Protein AF-A0A3G3GLR4-F1 (afdb_monomer_lite)

Structure (mmCIF, N/CA/C/O backbone):
data_AF-A0A3G3GLR4-F1
#
_entry.id   AF-A0A3G3GLR4-F1
#
loop_
_atom_site.group_PDB
_atom_site.id
_atom_site.type_symbol
_atom_site.label_atom_id
_atom_site.label_alt_id
_atom_site.label_comp_id
_atom_site.label_asym_id
_atom_site.label_entity_id
_atom_site.label_seq_id
_atom_site.pdbx_PDB_ins_code
_atom_site.Cartn_x
_atom_site.Cartn_y
_atom_site.Cartn_z
_atom_site.occupancy
_atom_site.B_iso_or_equiv
_atom_site.auth_seq_id
_atom_site.auth_comp_id
_atom_site.auth_asym_id
_atom_site.auth_atom_id
_atom_site.pdbx_PDB_model_num
ATOM 1 N N . MET A 1 1 ? -13.471 -1.130 11.229 1.00 94.00 1 MET A N 1
ATOM 2 C CA . MET A 1 1 ? -14.048 -0.243 12.268 1.00 94.00 1 MET A CA 1
ATOM 3 C C . MET A 1 1 ? -13.745 -0.811 13.643 1.00 94.00 1 MET A C 1
ATOM 5 O O . MET A 1 1 ? -13.587 -2.021 13.740 1.00 94.00 1 MET A O 1
ATOM 9 N N . LYS A 1 2 ? -13.726 0.013 14.698 1.00 93.69 2 LYS A N 1
ATOM 10 C CA . LYS A 1 2 ? -13.575 -0.453 16.097 1.00 93.69 2 LYS A CA 1
ATOM 11 C C . LYS A 1 2 ? -14.664 -1.434 16.541 1.00 93.69 2 LYS A C 1
ATOM 13 O O . LYS A 1 2 ? -14.453 -2.239 17.433 1.00 93.69 2 LYS A O 1
ATOM 18 N N . SER A 1 3 ? -15.817 -1.396 15.876 1.00 94.06 3 SER A N 1
ATOM 19 C CA . SER A 1 3 ? -16.916 -2.352 16.043 1.00 94.06 3 SER A CA 1
ATOM 20 C C . SER A 1 3 ? -16.672 -3.723 15.396 1.00 94.06 3 SER A C 1
ATOM 22 O O . SER A 1 3 ? -17.554 -4.570 15.435 1.00 94.06 3 SER A O 1
ATOM 24 N N . GLY A 1 4 ? -15.539 -3.932 14.719 1.00 93.06 4 GLY A N 1
ATOM 25 C CA . GLY A 1 4 ? -15.283 -5.120 13.897 1.00 93.06 4 GLY A CA 1
ATOM 26 C C . GLY A 1 4 ? -15.898 -5.064 12.493 1.00 93.06 4 GLY A C 1
ATOM 27 O O . GLY A 1 4 ? -15.549 -5.876 11.643 1.00 93.06 4 GLY A O 1
ATOM 28 N N . GLN A 1 5 ? -16.755 -4.079 12.195 1.00 95.31 5 GLN A N 1
ATOM 29 C CA . GLN A 1 5 ? -17.316 -3.905 10.853 1.00 95.31 5 GLN A CA 1
ATOM 30 C C . GLN A 1 5 ? -16.217 -3.599 9.824 1.00 95.31 5 GLN A C 1
ATOM 32 O O . GLN A 1 5 ? -15.363 -2.730 10.046 1.00 95.31 5 GLN A O 1
ATOM 37 N N . VAL A 1 6 ? -16.280 -4.271 8.674 1.00 94.88 6 VAL A N 1
ATOM 38 C CA . VAL A 1 6 ? -15.463 -3.975 7.492 1.00 94.88 6 VAL A CA 1
ATOM 39 C C . VAL A 1 6 ? -16.280 -3.117 6.536 1.00 94.88 6 VAL A C 1
ATOM 41 O O . VAL A 1 6 ? -17.433 -3.424 6.245 1.00 94.88 6 VAL A O 1
ATOM 44 N N . ILE A 1 7 ? -15.673 -2.036 6.059 1.00 94.81 7 ILE A N 1
ATOM 45 C CA . ILE A 1 7 ? -16.256 -1.148 5.056 1.00 94.81 7 ILE A CA 1
ATOM 46 C C . ILE A 1 7 ? -15.272 -1.115 3.903 1.00 94.81 7 ILE A C 1
ATOM 48 O O . ILE A 1 7 ? -14.091 -0.832 4.106 1.00 94.81 7 ILE A O 1
ATOM 52 N N . GLN A 1 8 ? -15.752 -1.450 2.713 1.00 93.62 8 GLN A N 1
ATOM 53 C CA . GLN A 1 8 ? -14.907 -1.682 1.554 1.00 93.62 8 GLN A CA 1
ATOM 54 C C . GLN A 1 8 ? -15.186 -0.639 0.473 1.00 93.62 8 GLN A C 1
ATOM 56 O O . GLN A 1 8 ? -16.337 -0.398 0.113 1.00 93.62 8 GLN A O 1
ATOM 61 N N . GLY A 1 9 ? -14.118 -0.015 -0.023 1.00 88.75 9 GLY A N 1
ATOM 62 C CA . GLY A 1 9 ? -14.156 0.826 -1.217 1.00 88.75 9 GLY A CA 1
ATOM 63 C C . GLY A 1 9 ? -14.071 -0.004 -2.499 1.00 88.75 9 GLY A C 1
ATOM 64 O O . GLY A 1 9 ? -13.783 -1.201 -2.470 1.00 88.75 9 GLY A O 1
ATOM 65 N N . GLY A 1 10 ? -14.307 0.645 -3.636 1.00 87.69 10 GLY A N 1
ATOM 66 C CA . GLY A 1 10 ? -14.112 0.026 -4.945 1.00 87.69 10 GLY A CA 1
ATOM 67 C C . GLY A 1 10 ? -12.634 -0.083 -5.325 1.00 87.69 10 GLY A C 1
ATOM 68 O O . GLY A 1 10 ? -11.788 0.663 -4.832 1.00 87.69 10 GLY A O 1
ATOM 69 N N . THR A 1 11 ? -12.327 -0.997 -6.245 1.00 86.81 11 THR A N 1
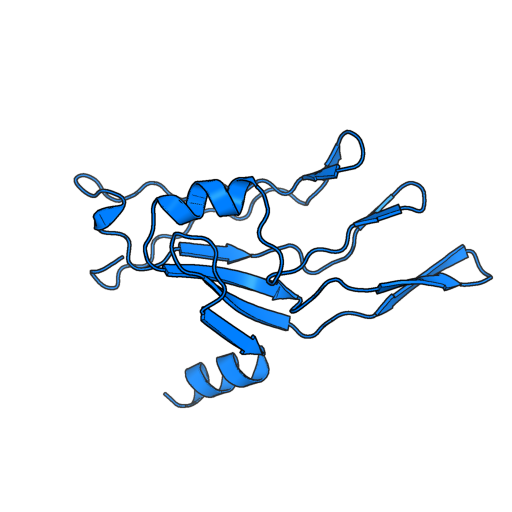ATOM 70 C CA . THR A 1 11 ? -11.038 -0.995 -6.943 1.00 86.81 11 THR A CA 1
ATOM 71 C C . THR A 1 11 ? -10.976 0.220 -7.866 1.00 86.81 11 THR A C 1
ATOM 73 O O . THR A 1 11 ? -11.913 0.477 -8.621 1.00 86.81 11 THR A O 1
ATOM 76 N N . GLY A 1 12 ? -9.879 0.972 -7.784 1.00 86.31 12 GLY A N 1
ATOM 77 C CA . GLY A 1 12 ? -9.607 2.080 -8.694 1.00 86.31 12 GLY A CA 1
ATOM 78 C C . GLY A 1 12 ? -9.349 1.626 -10.136 1.00 86.31 12 GLY A C 1
ATOM 79 O O . GLY A 1 12 ? -9.263 0.425 -10.406 1.00 86.31 12 GLY A O 1
ATOM 80 N N . PRO A 1 13 ? -9.207 2.568 -11.082 1.00 89.44 13 PRO A N 1
ATOM 81 C CA . PRO A 1 13 ? -8.815 2.237 -12.447 1.00 89.44 13 PRO A CA 1
ATOM 82 C C . PRO A 1 13 ? -7.416 1.603 -12.490 1.00 89.44 13 PRO A C 1
ATOM 84 O O . PRO A 1 13 ? -6.626 1.706 -11.548 1.00 89.44 13 PRO A O 1
ATOM 87 N N . MET A 1 14 ? -7.092 0.970 -13.621 1.00 88.31 14 MET A N 1
ATOM 88 C CA . MET A 1 14 ? -5.721 0.532 -13.884 1.00 88.31 14 MET A CA 1
ATOM 89 C C . MET A 1 14 ? -4.757 1.726 -13.791 1.00 88.31 14 MET A C 1
ATOM 91 O O . MET A 1 14 ? -5.112 2.807 -14.267 1.00 88.31 14 MET A O 1
ATOM 95 N N . PRO A 1 15 ? -3.553 1.553 -13.211 1.00 92.00 15 PRO A N 1
ATOM 96 C CA . PRO A 1 15 ? -2.597 2.647 -13.109 1.00 92.00 15 PRO A CA 1
ATOM 97 C C . PRO A 1 15 ? -2.227 3.209 -14.486 1.00 92.00 15 PRO A C 1
ATOM 99 O O . PRO A 1 15 ? -2.134 2.461 -15.461 1.00 92.00 15 PRO A O 1
ATOM 102 N N . THR A 1 16 ? -1.973 4.509 -14.554 1.00 93.12 16 THR A N 1
ATOM 103 C CA . THR A 1 16 ? -1.547 5.218 -15.772 1.00 93.12 16 THR A CA 1
ATOM 104 C C . THR A 1 16 ? -0.302 6.043 -15.487 1.00 93.12 16 THR A C 1
ATOM 106 O O . THR A 1 16 ? -0.134 6.492 -14.354 1.00 93.12 16 THR A O 1
ATOM 109 N N . ILE A 1 17 ? 0.536 6.311 -16.489 1.00 93.19 17 ILE A N 1
ATOM 110 C CA . ILE A 1 17 ? 1.642 7.261 -16.339 1.00 93.19 17 ILE A CA 1
ATOM 111 C C . ILE A 1 17 ? 1.180 8.645 -16.798 1.00 93.19 17 ILE A C 1
ATOM 113 O O . ILE A 1 17 ? 0.709 8.818 -17.919 1.00 93.19 17 ILE A O 1
ATOM 117 N N . ILE A 1 18 ? 1.294 9.641 -15.922 1.00 90.00 18 ILE A N 1
ATOM 118 C CA . ILE A 1 18 ? 0.950 11.037 -16.206 1.00 90.00 18 ILE A CA 1
ATOM 119 C C . ILE A 1 18 ? 2.160 11.882 -15.820 1.00 90.00 18 ILE A C 1
ATOM 121 O O . ILE A 1 18 ? 2.624 11.813 -14.687 1.00 90.00 18 ILE A O 1
ATOM 125 N N . ASN A 1 19 ? 2.693 12.664 -16.763 1.00 89.06 19 ASN A N 1
ATOM 126 C CA . ASN A 1 19 ? 3.869 13.523 -16.549 1.00 89.06 19 ASN A CA 1
ATOM 127 C C . ASN A 1 19 ? 5.091 12.782 -15.968 1.00 89.06 19 ASN A C 1
ATOM 129 O O . ASN A 1 19 ? 5.843 13.339 -15.173 1.00 89.06 19 ASN A O 1
ATOM 133 N N . GLY A 1 20 ? 5.290 11.521 -16.363 1.00 86.44 20 GLY A N 1
ATOM 134 C CA . GLY A 1 20 ? 6.407 10.706 -15.888 1.00 86.44 20 GLY A CA 1
ATOM 135 C C . GLY A 1 20 ? 6.224 10.126 -14.484 1.00 86.44 20 GLY A C 1
ATOM 136 O O . GLY A 1 20 ? 7.183 9.580 -13.951 1.00 86.44 20 GLY A O 1
ATOM 137 N N . GLU A 1 21 ? 5.024 10.191 -13.904 1.00 87.44 21 GLU A N 1
ATOM 138 C CA . GLU A 1 21 ? 4.676 9.549 -12.635 1.00 87.44 21 GLU A CA 1
ATOM 139 C C . GLU A 1 21 ? 3.580 8.503 -12.835 1.00 87.44 21 GLU A C 1
ATOM 141 O O . GLU A 1 21 ? 2.604 8.736 -13.547 1.00 87.44 21 GLU A O 1
ATOM 146 N N . GLN A 1 22 ? 3.708 7.352 -12.172 1.00 90.56 22 GLN A N 1
ATOM 147 C CA . GLN A 1 22 ? 2.622 6.378 -12.137 1.00 90.56 22 GLN A CA 1
ATOM 148 C C . GLN A 1 22 ? 1.544 6.824 -11.149 1.00 90.56 22 GLN A C 1
ATOM 150 O O . GLN A 1 22 ? 1.795 6.958 -9.952 1.00 90.56 22 GLN A O 1
ATOM 155 N N . VAL A 1 23 ? 0.324 6.970 -11.650 1.00 90.50 23 VAL A N 1
ATOM 156 C CA . VAL A 1 23 ? -0.861 7.354 -10.891 1.00 90.50 23 VAL A CA 1
ATOM 157 C C . VAL A 1 23 ? -1.801 6.157 -10.791 1.00 90.50 23 VAL A C 1
ATOM 159 O O . VAL A 1 23 ? -2.238 5.608 -11.800 1.00 90.50 23 VAL A O 1
ATOM 162 N N . ALA A 1 24 ? -2.130 5.766 -9.562 1.00 90.25 24 ALA A N 1
ATOM 163 C CA . ALA A 1 24 ? -3.118 4.738 -9.249 1.00 90.25 24 ALA A CA 1
ATOM 164 C C . ALA A 1 24 ? -4.088 5.303 -8.205 1.00 90.25 24 ALA A C 1
ATOM 166 O O . ALA A 1 24 ? -3.792 5.314 -7.011 1.00 90.25 24 ALA A O 1
ATOM 167 N N . THR A 1 25 ? -5.218 5.850 -8.652 1.00 86.50 25 THR A N 1
ATOM 168 C CA . THR A 1 25 ? -6.185 6.481 -7.749 1.00 86.50 25 THR A CA 1
ATOM 169 C C . THR A 1 25 ? -7.069 5.440 -7.075 1.00 86.50 25 THR A C 1
ATOM 171 O O . THR A 1 25 ? -7.521 4.483 -7.695 1.00 86.50 25 THR A O 1
ATOM 174 N N . ALA A 1 26 ? -7.353 5.648 -5.793 1.00 83.25 26 ALA A N 1
ATOM 175 C CA . ALA A 1 26 ? -8.362 4.911 -5.048 1.00 83.25 26 ALA A CA 1
ATOM 176 C C . ALA A 1 26 ? -9.053 5.871 -4.078 1.00 83.25 26 ALA A C 1
ATOM 178 O O . ALA A 1 26 ? -8.448 6.839 -3.613 1.00 83.25 26 ALA A O 1
ATOM 179 N N . THR A 1 27 ? -10.321 5.612 -3.775 1.00 84.38 27 THR A N 1
ATOM 180 C CA . THR A 1 27 ? -11.091 6.391 -2.805 1.00 84.38 27 THR A CA 1
ATOM 181 C C . THR A 1 27 ? -11.398 5.537 -1.587 1.00 84.38 27 THR A C 1
ATOM 183 O O . THR A 1 27 ? -11.752 4.361 -1.695 1.00 84.38 27 THR A O 1
ATOM 186 N N . LEU A 1 28 ? -11.261 6.133 -0.402 1.00 87.19 28 LEU A N 1
ATOM 187 C CA . LEU A 1 28 ? -11.760 5.504 0.813 1.00 87.19 28 LEU A CA 1
ATOM 188 C C . LEU A 1 28 ? -13.295 5.457 0.760 1.00 87.19 28 LEU A C 1
ATOM 190 O O . LEU A 1 28 ? -13.915 6.412 0.283 1.00 87.19 28 LEU A O 1
ATOM 194 N N . PRO A 1 29 ? -13.921 4.368 1.236 1.00 91.88 29 PRO A N 1
ATOM 195 C CA . PRO A 1 29 ? -15.370 4.304 1.318 1.00 91.88 29 PRO A CA 1
ATOM 196 C C . PRO A 1 29 ? -15.902 5.315 2.338 1.00 91.88 29 PRO A C 1
ATOM 198 O O . PRO A 1 29 ? -15.236 5.638 3.324 1.00 91.88 29 PRO A O 1
ATOM 201 N N . ASN A 1 30 ? -17.139 5.764 2.129 1.00 93.12 30 ASN A N 1
ATOM 202 C CA . ASN A 1 30 ? -17.833 6.591 3.110 1.00 93.12 30 ASN A CA 1
ATOM 203 C C . ASN A 1 30 ? -18.014 5.820 4.421 1.00 93.12 30 ASN A C 1
ATOM 205 O O . ASN A 1 30 ? -18.384 4.643 4.421 1.00 93.12 30 ASN A O 1
ATOM 209 N N . LEU A 1 31 ? -17.786 6.504 5.541 1.00 93.94 31 LEU A N 1
ATOM 210 C CA . LEU A 1 31 ? -18.059 5.938 6.854 1.00 93.94 31 LEU A CA 1
ATOM 211 C C . LEU A 1 31 ? -19.576 5.918 7.130 1.00 93.94 31 LEU A C 1
ATOM 213 O O . LEU A 1 31 ? -20.315 6.720 6.552 1.00 93.94 31 LEU A O 1
ATOM 217 N N . PRO A 1 32 ? -20.072 5.031 8.014 1.00 94.25 32 PRO A N 1
ATOM 218 C CA . PRO A 1 32 ? -21.486 4.965 8.347 1.00 94.25 32 PRO A CA 1
ATOM 219 C C . PRO A 1 32 ? -21.952 6.278 8.982 1.00 94.25 32 PRO A C 1
ATOM 221 O O . PRO A 1 32 ? -21.170 6.977 9.636 1.00 94.25 32 PRO A O 1
ATOM 224 N N . ALA A 1 33 ? -23.232 6.607 8.818 1.00 95.12 33 ALA A N 1
ATOM 225 C CA . ALA A 1 33 ? -23.799 7.831 9.372 1.00 95.12 33 ALA A CA 1
ATOM 226 C C . ALA A 1 33 ? -23.517 7.952 10.883 1.00 95.12 33 ALA A C 1
ATOM 228 O O . ALA A 1 33 ? -23.648 6.984 11.631 1.00 95.12 33 ALA A O 1
ATOM 229 N N . GLY A 1 34 ? -23.105 9.145 11.319 1.00 94.19 34 GLY A N 1
ATOM 230 C CA . GLY A 1 34 ? -22.771 9.427 12.720 1.00 94.19 34 GLY A CA 1
ATOM 231 C C . GLY A 1 34 ? -21.390 8.944 13.177 1.00 94.19 34 GLY A C 1
ATOM 232 O O . GLY A 1 34 ? -21.041 9.143 14.337 1.00 94.19 34 GLY A O 1
ATOM 233 N N . SER A 1 35 ? -20.590 8.337 12.297 1.00 95.62 35 SER A N 1
ATOM 234 C CA . SER A 1 35 ? -19.213 7.950 12.612 1.00 95.62 35 SER A CA 1
ATOM 235 C C . SER A 1 35 ? -18.180 8.945 12.076 1.00 95.62 35 SER A C 1
ATOM 237 O O . SER A 1 35 ? -18.448 9.759 11.194 1.00 95.62 35 SER A O 1
ATOM 239 N N . THR A 1 36 ? -16.978 8.873 12.638 1.00 95.31 36 THR A N 1
ATOM 240 C CA . THR A 1 36 ? -15.827 9.721 12.317 1.00 95.31 36 THR A CA 1
ATOM 241 C C . THR A 1 36 ? -14.578 8.860 12.122 1.00 95.31 36 THR A C 1
ATOM 243 O O . THR A 1 36 ? -14.571 7.672 12.458 1.00 95.31 36 THR A O 1
ATOM 246 N N . ASN A 1 37 ? -13.477 9.463 11.663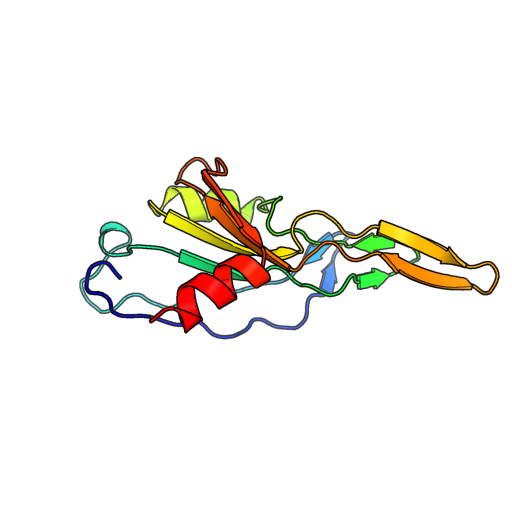 1.00 94.25 37 ASN A N 1
ATOM 247 C CA . ASN A 1 37 ? -12.187 8.772 11.542 1.00 94.25 37 ASN A CA 1
ATOM 248 C C . ASN A 1 37 ? -11.723 8.139 12.868 1.00 94.25 37 ASN A C 1
ATOM 250 O O . ASN A 1 37 ? -11.082 7.094 12.853 1.00 94.25 37 ASN A O 1
ATOM 254 N N . ALA A 1 38 ? -12.117 8.691 14.023 1.00 94.06 38 ALA A N 1
ATOM 255 C CA . ALA A 1 38 ? -11.794 8.120 15.333 1.00 94.06 38 ALA A CA 1
ATOM 256 C C . ALA A 1 38 ? -12.453 6.749 15.594 1.00 94.06 38 ALA A C 1
ATOM 258 O O . ALA A 1 38 ? -12.012 6.006 16.479 1.00 94.06 38 ALA A O 1
ATOM 259 N N . ASN A 1 39 ? -13.502 6.400 14.841 1.00 96.19 39 ASN A N 1
ATOM 260 C CA . ASN A 1 39 ? -14.170 5.098 14.895 1.00 96.19 39 ASN A CA 1
ATOM 261 C C . ASN A 1 39 ? -13.510 4.049 13.980 1.00 96.19 39 ASN A C 1
ATOM 263 O O . ASN A 1 39 ? -13.830 2.857 14.074 1.00 96.19 39 ASN A O 1
ATOM 267 N N . VAL A 1 40 ? -12.604 4.468 13.094 1.00 96.12 40 VAL A N 1
ATOM 268 C CA . VAL A 1 40 ? -11.839 3.570 12.227 1.00 96.12 40 VAL A CA 1
ATOM 269 C C . VAL A 1 40 ? -10.741 2.905 13.056 1.00 96.12 40 VAL A C 1
ATOM 271 O O . VAL A 1 40 ? -10.025 3.561 13.806 1.00 96.12 40 VAL A O 1
ATOM 274 N N . GLU A 1 41 ? -10.641 1.582 12.934 1.00 96.19 41 GLU A N 1
ATOM 275 C CA . GLU A 1 41 ? -9.617 0.788 13.629 1.00 96.19 41 GLU A CA 1
ATOM 276 C C . GLU A 1 41 ? -8.337 0.706 12.798 1.00 96.19 41 GLU A C 1
ATOM 278 O O . GLU A 1 41 ? -7.247 1.017 13.267 1.00 96.19 41 GLU A O 1
ATOM 283 N N . ALA A 1 42 ? -8.493 0.333 11.529 1.00 95.75 42 ALA A N 1
ATOM 284 C CA . ALA A 1 42 ? -7.411 0.258 10.572 1.00 95.75 42 ALA A CA 1
ATOM 285 C C . ALA A 1 42 ? -7.902 0.666 9.184 1.00 95.75 42 ALA A C 1
ATOM 287 O O . ALA A 1 42 ? -9.061 0.419 8.831 1.00 95.75 42 ALA A O 1
ATOM 288 N N . THR A 1 43 ? -7.001 1.246 8.397 1.00 96.25 43 THR A N 1
ATOM 289 C CA . THR A 1 43 ? -7.148 1.370 6.945 1.00 96.25 43 THR A CA 1
ATOM 290 C C . THR A 1 43 ? -6.283 0.323 6.261 1.00 96.25 43 THR A C 1
ATOM 292 O O . THR A 1 43 ? -5.215 -0.040 6.756 1.00 96.25 43 THR A O 1
ATOM 295 N N . ILE A 1 44 ? -6.764 -0.202 5.138 1.00 96.00 44 ILE A N 1
ATOM 296 C CA . ILE A 1 44 ? -6.048 -1.204 4.352 1.00 96.00 44 ILE A CA 1
ATOM 297 C C . ILE A 1 44 ? -6.211 -0.837 2.884 1.00 96.00 44 ILE A C 1
ATOM 299 O O . ILE A 1 44 ? -7.340 -0.717 2.408 1.00 96.00 44 ILE A O 1
ATOM 303 N N . HIS A 1 45 ? -5.104 -0.690 2.162 1.00 95.62 45 HIS A N 1
ATOM 304 C CA . HIS A 1 45 ? -5.120 -0.516 0.711 1.00 95.62 45 HIS A CA 1
ATOM 305 C C . HIS A 1 45 ? -3.980 -1.280 0.044 1.00 95.62 45 HIS A C 1
ATOM 307 O O . HIS A 1 45 ? -3.024 -1.707 0.691 1.00 95.62 45 HIS A O 1
ATOM 313 N N . SER A 1 46 ? -4.096 -1.482 -1.266 1.00 95.25 46 SER A N 1
ATOM 314 C CA . SER A 1 46 ? -3.095 -2.188 -2.064 1.00 95.25 46 SER A CA 1
ATOM 315 C C . SER A 1 46 ? -2.273 -1.241 -2.925 1.00 95.25 46 SER A C 1
ATOM 317 O O . SER A 1 46 ? -2.838 -0.374 -3.588 1.00 95.25 46 SER A O 1
ATOM 319 N N . HIS A 1 47 ? -0.966 -1.479 -3.011 1.00 95.19 47 HIS A N 1
ATOM 320 C CA . HIS A 1 47 ? -0.131 -0.936 -4.083 1.00 95.19 47 HIS A CA 1
ATOM 321 C C . HIS A 1 47 ? -0.112 -1.892 -5.289 1.00 95.19 47 HIS A C 1
ATOM 323 O O . HIS A 1 47 ? -0.164 -3.114 -5.094 1.00 95.19 47 HIS A O 1
ATOM 329 N N . PRO A 1 4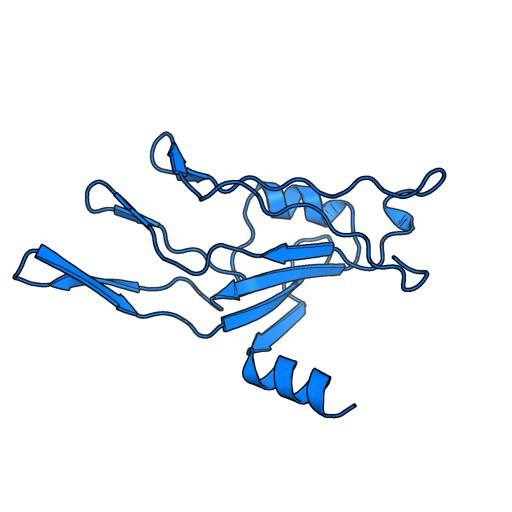8 ? -0.008 -1.376 -6.532 1.00 93.94 48 PRO A N 1
ATOM 330 C CA . PRO A 1 48 ? 0.130 -2.204 -7.727 1.00 93.94 48 PRO A CA 1
ATOM 331 C C . PRO A 1 48 ? 1.271 -3.222 -7.605 1.00 93.94 48 PRO A C 1
ATOM 333 O O . PRO A 1 48 ? 2.349 -2.924 -7.095 1.00 93.94 48 PRO A O 1
ATOM 336 N N . THR A 1 49 ? 1.043 -4.447 -8.076 1.00 93.75 49 THR A N 1
ATOM 337 C CA . THR A 1 49 ? 2.024 -5.544 -7.966 1.00 93.75 49 THR A CA 1
ATOM 338 C C . THR A 1 49 ? 2.785 -5.812 -9.261 1.00 93.75 49 THR A C 1
ATOM 340 O O . THR A 1 49 ? 3.816 -6.494 -9.225 1.00 93.75 49 THR A O 1
ATOM 343 N N . GLN A 1 50 ? 2.280 -5.284 -10.378 1.00 92.56 50 GLN A N 1
ATOM 344 C CA . GLN A 1 50 ? 2.895 -5.331 -11.696 1.00 92.56 50 GLN A CA 1
ATOM 345 C C . GLN A 1 50 ? 3.705 -4.056 -11.934 1.00 92.56 50 GLN A C 1
ATOM 347 O O . GLN A 1 50 ? 3.248 -2.955 -11.631 1.00 92.56 50 GLN A O 1
ATOM 352 N N . VAL A 1 51 ? 4.906 -4.213 -12.489 1.00 94.06 51 VAL A N 1
ATOM 353 C CA . VAL A 1 51 ? 5.729 -3.077 -12.911 1.00 94.06 51 VAL A CA 1
ATOM 354 C C . VAL A 1 51 ? 5.215 -2.590 -14.260 1.00 94.06 51 VAL A C 1
ATOM 356 O O . VAL A 1 51 ? 5.117 -3.383 -15.196 1.00 94.06 51 VAL A O 1
ATOM 359 N N . GLN A 1 52 ? 4.889 -1.302 -14.358 1.00 93.69 52 GLN A N 1
ATOM 360 C CA . GLN A 1 52 ? 4.635 -0.666 -15.649 1.00 93.69 52 GLN A CA 1
ATOM 361 C C . GLN A 1 52 ? 5.950 -0.189 -16.248 1.00 93.69 52 GLN A C 1
ATOM 363 O O . GLN A 1 52 ? 6.837 0.262 -15.522 1.00 93.69 52 GLN A O 1
ATOM 368 N N . ILE A 1 53 ? 6.074 -0.322 -17.564 1.00 92.50 53 ILE A N 1
ATOM 369 C CA . ILE A 1 53 ? 7.238 0.131 -18.315 1.00 92.50 53 ILE A CA 1
ATOM 370 C C . ILE A 1 53 ? 6.718 0.966 -19.477 1.00 92.50 53 ILE A C 1
ATOM 372 O O . ILE A 1 53 ? 5.960 0.461 -20.302 1.00 92.50 53 ILE A O 1
ATOM 376 N N . GLU A 1 54 ? 7.114 2.232 -19.525 1.00 92.38 54 GLU A N 1
ATOM 377 C CA . GLU A 1 54 ? 6.719 3.174 -20.570 1.00 92.38 54 GLU A CA 1
ATOM 378 C C . GLU A 1 54 ? 7.925 4.029 -20.951 1.00 92.38 54 GLU A C 1
ATOM 380 O O . GLU A 1 54 ? 8.658 4.492 -20.080 1.00 92.38 54 GLU A O 1
ATOM 385 N N . ASN A 1 55 ? 8.170 4.201 -22.254 1.00 89.81 55 ASN A N 1
ATOM 386 C CA . ASN A 1 55 ? 9.316 4.958 -22.775 1.00 89.81 55 ASN A CA 1
ATOM 387 C C . ASN A 1 55 ? 10.663 4.534 -22.151 1.00 89.81 55 ASN A C 1
ATOM 389 O O . ASN A 1 55 ? 11.501 5.367 -21.817 1.00 89.81 55 ASN A O 1
ATOM 393 N N . ASN A 1 56 ? 10.860 3.222 -21.983 1.00 89.12 56 ASN A N 1
ATOM 394 C CA . ASN A 1 56 ? 12.023 2.594 -21.347 1.00 89.12 56 ASN A CA 1
ATOM 395 C C . ASN A 1 56 ? 12.247 2.947 -19.863 1.00 89.12 56 ASN A C 1
ATOM 397 O O . ASN A 1 56 ? 13.307 2.643 -19.316 1.00 89.12 56 ASN A O 1
ATOM 401 N N . ILE A 1 57 ? 11.252 3.531 -19.193 1.00 92.44 57 ILE A N 1
ATOM 402 C CA . ILE A 1 57 ? 11.277 3.835 -17.762 1.00 92.44 57 ILE A CA 1
ATOM 403 C C . ILE A 1 57 ? 10.393 2.826 -17.033 1.00 92.44 57 ILE A C 1
ATOM 405 O O . ILE A 1 57 ? 9.243 2.601 -17.408 1.00 92.44 57 ILE A O 1
ATOM 409 N N . ALA A 1 58 ? 10.937 2.203 -15.988 1.00 93.69 58 ALA A N 1
ATOM 410 C CA . ALA A 1 58 ? 10.203 1.282 -15.132 1.00 93.69 58 ALA A CA 1
ATOM 411 C C . ALA A 1 58 ? 9.600 2.008 -13.923 1.00 93.69 58 ALA A C 1
ATOM 413 O O . ALA A 1 58 ? 10.276 2.789 -13.256 1.00 93.69 58 ALA A O 1
ATOM 414 N N . TYR A 1 59 ? 8.361 1.654 -13.584 1.00 94.94 59 TYR A N 1
ATOM 415 C CA . TYR A 1 59 ? 7.603 2.206 -12.462 1.00 94.94 59 TYR A CA 1
ATOM 416 C C . TYR A 1 59 ? 7.288 1.117 -11.425 1.00 94.94 59 TYR A C 1
ATOM 418 O O . TYR A 1 59 ? 6.166 0.599 -11.379 1.00 94.94 59 TYR A O 1
ATOM 426 N N . PRO A 1 60 ? 8.278 0.683 -10.618 1.00 94.62 60 PRO A N 1
ATOM 427 C CA . PRO A 1 60 ? 8.061 -0.324 -9.593 1.00 94.62 60 PRO A CA 1
ATOM 428 C C . PRO A 1 60 ? 7.442 0.283 -8.330 1.00 94.62 60 PRO A C 1
ATOM 430 O O . PRO A 1 60 ? 7.973 1.225 -7.737 1.00 94.62 60 PRO A O 1
ATOM 433 N N . GLN A 1 61 ? 6.360 -0.335 -7.864 1.00 95.00 61 GLN A N 1
ATOM 434 C CA . GLN A 1 61 ? 5.692 0.021 -6.615 1.00 95.00 61 GLN A CA 1
ATOM 435 C C . GLN A 1 61 ? 6.122 -0.895 -5.470 1.00 95.00 61 GLN A C 1
ATOM 437 O O . GLN A 1 61 ? 6.574 -2.024 -5.681 1.00 95.00 61 GLN A O 1
ATOM 442 N N . SER A 1 62 ? 5.976 -0.396 -4.245 1.00 96.88 62 SER A N 1
ATOM 443 C CA . SER A 1 62 ? 6.318 -1.128 -3.028 1.00 96.88 62 SER A CA 1
ATOM 444 C C . SER A 1 62 ? 5.368 -0.780 -1.893 1.00 96.88 62 SER A C 1
ATOM 446 O O . SER A 1 62 ? 5.078 0.390 -1.672 1.00 96.88 62 SER A O 1
ATOM 448 N N . ALA A 1 63 ? 4.956 -1.782 -1.120 1.00 98.06 63 ALA A N 1
ATOM 449 C CA . ALA A 1 63 ? 4.249 -1.592 0.140 1.00 98.06 63 ALA A CA 1
ATOM 450 C C . ALA A 1 63 ? 5.148 -1.014 1.244 1.00 98.06 63 ALA A C 1
ATOM 452 O O . ALA A 1 63 ? 4.628 -0.494 2.221 1.00 98.06 63 ALA A O 1
ATOM 453 N N . THR A 1 64 ? 6.479 -1.089 1.094 1.00 98.19 64 THR A N 1
ATOM 454 C CA . THR A 1 64 ? 7.443 -0.494 2.039 1.00 98.19 64 THR A CA 1
ATOM 455 C C . THR A 1 64 ? 7.655 1.006 1.821 1.00 98.19 64 THR A C 1
ATOM 457 O O . THR A 1 64 ? 8.318 1.647 2.637 1.00 98.19 64 THR A O 1
ATOM 460 N N . LEU A 1 65 ? 7.109 1.567 0.734 1.00 96.88 65 LEU A N 1
ATOM 461 C CA . LEU A 1 65 ? 7.287 2.961 0.330 1.00 96.88 65 LEU A CA 1
ATOM 462 C C . LEU A 1 65 ? 5.921 3.648 0.160 1.00 96.88 65 LEU A C 1
ATOM 464 O O . LEU A 1 65 ? 5.381 3.672 -0.945 1.00 96.88 65 LEU A O 1
ATOM 468 N N . PRO A 1 66 ? 5.353 4.215 1.238 1.00 96.44 66 PRO A N 1
ATOM 469 C CA . PRO A 1 66 ? 4.121 4.992 1.166 1.00 96.44 66 PRO A CA 1
ATOM 470 C C . PRO A 1 66 ? 4.293 6.235 0.281 1.00 96.44 66 PRO A C 1
ATOM 472 O O . PRO A 1 66 ? 5.284 6.968 0.390 1.00 96.44 66 PRO A O 1
ATOM 475 N N . SER A 1 67 ? 3.306 6.504 -0.570 1.00 94.38 67 SER A N 1
ATOM 476 C CA . SER A 1 67 ? 3.228 7.714 -1.388 1.00 94.38 67 SER A CA 1
ATOM 477 C C . SER A 1 67 ? 2.976 8.969 -0.530 1.00 94.38 67 SER A C 1
ATOM 479 O O . SER A 1 67 ? 2.643 8.885 0.659 1.00 94.38 67 SER A O 1
ATOM 481 N N . PRO A 1 68 ? 3.121 10.187 -1.087 1.00 94.00 68 PRO A N 1
ATOM 482 C CA . PRO A 1 68 ? 2.664 11.407 -0.416 1.00 94.00 68 PRO A CA 1
ATOM 483 C C . PRO A 1 68 ? 1.183 11.357 0.004 1.00 94.00 68 PRO A C 1
ATOM 485 O O . PRO A 1 68 ? 0.848 11.794 1.106 1.00 94.00 68 PRO A O 1
ATOM 488 N N . THR A 1 69 ? 0.312 10.782 -0.831 1.00 93.00 69 THR A N 1
ATOM 489 C CA . THR A 1 69 ? -1.122 10.626 -0.541 1.00 93.00 69 THR A CA 1
ATOM 490 C C . THR A 1 69 ? -1.357 9.678 0.633 1.00 93.00 69 THR A C 1
ATOM 492 O O . THR A 1 69 ? -2.139 10.002 1.529 1.00 93.00 69 THR A O 1
ATOM 495 N N . ASP A 1 70 ? -0.626 8.562 0.691 1.00 95.06 70 ASP A N 1
ATOM 496 C CA . ASP A 1 70 ? -0.690 7.627 1.823 1.00 95.06 70 ASP A CA 1
ATOM 497 C C . ASP A 1 70 ? -0.270 8.320 3.116 1.00 95.06 70 ASP A C 1
ATOM 499 O O . ASP A 1 70 ? -1.012 8.321 4.092 1.00 95.06 70 ASP A O 1
ATOM 503 N N . ARG A 1 71 ? 0.876 9.013 3.098 1.00 95.88 71 ARG A N 1
ATOM 504 C CA . ARG A 1 71 ? 1.395 9.765 4.253 1.00 95.88 71 ARG A CA 1
ATOM 505 C C . ARG A 1 71 ? 0.407 10.799 4.781 1.00 95.88 71 ARG A C 1
ATOM 507 O O . ARG A 1 71 ? 0.305 10.995 5.988 1.00 95.88 71 ARG A O 1
ATOM 514 N N . ASN A 1 72 ? -0.316 11.479 3.896 1.00 95.31 72 ASN A N 1
ATOM 515 C CA . ASN A 1 72 ? -1.350 12.430 4.300 1.00 95.31 72 ASN A CA 1
ATOM 516 C C . ASN A 1 72 ? -2.591 11.735 4.862 1.00 95.31 72 ASN A C 1
ATOM 518 O O . ASN A 1 72 ? -3.170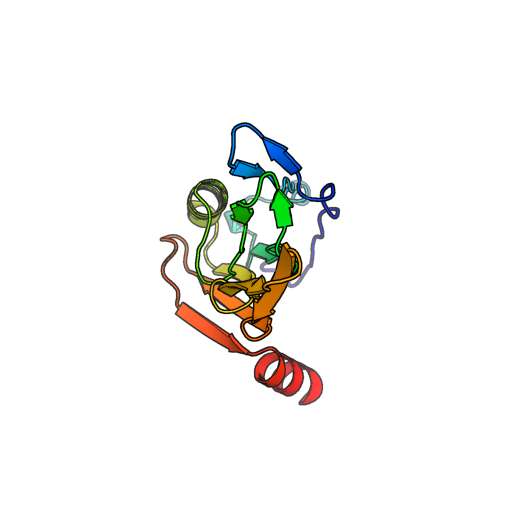 12.214 5.834 1.00 95.31 72 ASN A O 1
ATOM 522 N N . THR A 1 73 ? -2.964 10.593 4.293 1.00 93.88 73 THR A N 1
ATOM 523 C CA . THR A 1 73 ? -4.098 9.790 4.756 1.00 93.88 73 THR A CA 1
ATOM 524 C C . THR A 1 73 ? -3.827 9.196 6.137 1.00 93.88 73 THR A C 1
ATOM 526 O O . THR A 1 73 ? -4.684 9.287 7.015 1.00 93.88 73 THR A O 1
ATOM 529 N N . PHE A 1 74 ? -2.625 8.658 6.363 1.00 96.31 74 PHE A N 1
ATOM 530 C CA . PHE A 1 74 ? -2.253 7.924 7.577 1.00 96.31 74 PHE A CA 1
ATOM 531 C C . PHE A 1 74 ? -2.327 8.776 8.838 1.00 96.31 74 PHE A C 1
ATOM 533 O O . PHE A 1 74 ? -2.691 8.263 9.892 1.00 96.31 74 PHE A O 1
ATOM 540 N N . LYS A 1 75 ? -2.089 10.087 8.729 1.00 95.94 75 LYS A N 1
ATOM 541 C CA . LYS A 1 75 ? -2.227 11.043 9.842 1.00 95.94 75 LYS A CA 1
ATOM 542 C C . LYS A 1 75 ? -3.605 10.990 10.510 1.00 95.94 75 LYS A C 1
ATOM 544 O O . LYS A 1 75 ? -3.727 11.347 11.676 1.00 95.94 75 LYS A O 1
ATOM 549 N N . ASN A 1 76 ? -4.629 10.544 9.782 1.00 95.12 76 ASN A N 1
ATOM 550 C CA . ASN A 1 76 ? -6.008 10.503 10.258 1.00 95.12 76 ASN A CA 1
ATOM 551 C C . ASN A 1 76 ? -6.385 9.194 10.971 1.00 95.12 76 ASN A C 1
ATOM 553 O O . ASN A 1 76 ? -7.486 9.113 11.514 1.00 95.12 76 ASN A O 1
ATOM 557 N N . TYR A 1 77 ? -5.516 8.175 10.967 1.00 95.50 77 TYR A N 1
ATOM 558 C CA . TYR A 1 77 ? -5.845 6.829 11.446 1.00 95.50 77 TYR A CA 1
ATOM 559 C C . TYR A 1 77 ? -4.702 6.213 12.259 1.00 95.50 77 TYR A C 1
ATOM 561 O O . TYR A 1 77 ? -3.527 6.386 11.939 1.00 95.50 77 TYR A O 1
ATOM 569 N N . GLY A 1 78 ? -5.043 5.460 13.310 1.00 94.44 78 GLY A N 1
ATOM 570 C CA . GLY A 1 78 ? -4.051 4.855 14.210 1.00 94.44 78 GLY A CA 1
ATOM 571 C C . GLY A 1 78 ? -3.226 3.745 13.553 1.00 94.44 78 GLY A C 1
ATOM 572 O O . GLY A 1 78 ? -2.003 3.731 13.687 1.00 94.44 78 GLY A O 1
ATOM 573 N N . THR A 1 79 ? -3.893 2.865 12.803 1.00 97.81 79 THR A N 1
ATOM 574 C CA . THR A 1 79 ? -3.282 1.733 12.095 1.00 97.81 79 THR A CA 1
ATOM 575 C C . THR A 1 79 ? -3.551 1.853 10.602 1.00 97.81 79 THR A C 1
ATOM 577 O O . THR A 1 79 ? -4.696 2.013 10.178 1.00 97.81 79 THR A O 1
ATOM 580 N N . ASN A 1 80 ? -2.504 1.741 9.794 1.00 98.19 80 ASN A N 1
ATOM 581 C CA . ASN A 1 80 ? -2.601 1.808 8.341 1.00 98.19 80 ASN A CA 1
ATOM 582 C C . ASN A 1 80 ? -1.825 0.649 7.726 1.00 98.19 80 ASN A C 1
ATOM 584 O O . ASN A 1 80 ? -0.714 0.354 8.156 1.00 98.19 80 ASN A O 1
ATOM 588 N N . ILE A 1 81 ? -2.396 -0.030 6.740 1.00 98.31 81 ILE A N 1
ATOM 589 C CA . ILE A 1 81 ? -1.818 -1.248 6.174 1.00 98.31 81 ILE A CA 1
ATOM 590 C C . ILE A 1 81 ? -1.723 -1.095 4.663 1.00 98.31 81 ILE A C 1
ATOM 592 O O . ILE A 1 81 ? -2.734 -0.904 3.992 1.00 98.31 81 ILE A O 1
ATOM 596 N N . ILE A 1 82 ? -0.512 -1.251 4.132 1.00 98.38 82 ILE A N 1
ATOM 597 C CA . ILE A 1 82 ? -0.293 -1.356 2.689 1.00 98.38 82 ILE A CA 1
ATOM 598 C C . ILE A 1 82 ? -0.032 -2.815 2.350 1.00 98.38 82 ILE A C 1
ATOM 600 O O . ILE A 1 82 ? 0.891 -3.425 2.893 1.00 98.38 82 ILE A O 1
ATOM 604 N N . VAL A 1 83 ? -0.819 -3.375 1.435 1.00 98.00 83 VAL A N 1
ATOM 605 C CA . VAL A 1 83 ? -0.575 -4.703 0.859 1.00 98.00 83 VAL A CA 1
ATOM 606 C C . VAL A 1 83 ? 0.073 -4.569 -0.520 1.00 98.00 83 VAL A C 1
ATOM 608 O O . VAL A 1 83 ? -0.302 -3.713 -1.316 1.00 98.00 83 VAL A O 1
ATOM 611 N N . GLY A 1 84 ? 1.073 -5.395 -0.824 1.00 97.75 84 GLY A N 1
ATOM 612 C CA . GLY A 1 84 ? 1.806 -5.301 -2.089 1.00 97.75 84 GLY A CA 1
ATOM 613 C C . GLY A 1 84 ? 3.167 -5.988 -2.056 1.00 97.75 84 GLY A C 1
ATOM 614 O O . GLY A 1 84 ? 3.405 -6.898 -1.262 1.00 97.75 84 GLY A O 1
ATOM 615 N N . ARG A 1 85 ? 4.071 -5.568 -2.948 1.00 98.00 85 ARG A N 1
ATOM 616 C CA . ARG A 1 85 ? 5.465 -6.043 -2.992 1.00 98.00 85 ARG A CA 1
ATOM 617 C C . ARG A 1 85 ? 6.262 -5.459 -1.818 1.00 98.00 85 ARG A C 1
ATOM 619 O O . ARG A 1 85 ? 6.149 -4.272 -1.533 1.00 98.00 85 ARG A O 1
ATOM 626 N N . LEU A 1 86 ? 7.063 -6.275 -1.137 1.00 98.00 86 LEU A N 1
ATOM 627 C CA . LEU A 1 86 ? 7.894 -5.879 0.006 1.00 98.00 86 LEU A CA 1
ATOM 628 C C . LEU A 1 86 ? 9.257 -5.350 -0.462 1.00 98.00 86 LEU A C 1
ATOM 630 O O . LEU A 1 86 ? 10.285 -5.997 -0.280 1.00 98.00 86 LEU A O 1
ATOM 634 N N . GLY A 1 87 ? 9.241 -4.186 -1.105 1.00 96.88 87 GLY A N 1
ATOM 635 C CA . GLY A 1 87 ? 10.382 -3.576 -1.785 1.00 96.88 87 GLY A CA 1
ATOM 636 C C . GLY A 1 87 ? 10.077 -3.317 -3.261 1.00 96.88 87 GLY A C 1
ATOM 637 O O . GLY A 1 87 ? 9.159 -3.907 -3.838 1.00 96.88 87 GLY A O 1
ATOM 638 N N . GLN A 1 88 ? 10.857 -2.435 -3.888 1.00 95.50 88 GLN A N 1
ATOM 639 C CA . GLN A 1 88 ? 10.729 -2.173 -5.321 1.00 95.50 88 GLN A CA 1
ATOM 640 C C . GLN A 1 88 ? 11.297 -3.344 -6.129 1.00 95.50 88 GLN A C 1
ATOM 642 O O . GLN A 1 88 ? 12.364 -3.879 -5.826 1.00 95.50 88 GLN A O 1
ATOM 647 N N . SER A 1 89 ? 10.557 -3.755 -7.158 1.00 94.06 89 SER A N 1
ATOM 648 C CA . SER A 1 89 ? 11.042 -4.741 -8.130 1.00 94.06 89 SER A CA 1
ATOM 649 C C . SER A 1 89 ? 12.156 -4.123 -8.977 1.00 94.06 89 SER A C 1
ATOM 651 O O . SER A 1 89 ? 12.113 -2.927 -9.263 1.00 94.06 89 SER A O 1
ATOM 653 N N . THR A 1 90 ? 13.131 -4.925 -9.399 1.00 94.88 90 THR A N 1
ATOM 654 C CA . THR A 1 90 ? 14.178 -4.467 -10.322 1.00 94.88 90 THR A CA 1
ATOM 655 C C . THR A 1 90 ? 13.819 -4.839 -11.753 1.00 94.88 90 THR A C 1
ATOM 657 O O . THR A 1 90 ? 13.167 -5.857 -11.999 1.00 94.88 90 THR A O 1
ATOM 660 N N . VAL A 1 91 ? 14.228 -3.996 -12.700 1.00 95.31 91 VAL A N 1
ATOM 661 C CA . VAL A 1 91 ? 13.998 -4.203 -14.131 1.00 95.31 91 VAL A CA 1
ATOM 662 C C . VAL A 1 91 ? 15.329 -4.111 -14.857 1.00 95.31 91 VAL A C 1
ATOM 664 O O . VAL A 1 91 ? 16.082 -3.162 -14.648 1.00 95.31 91 VAL A O 1
ATOM 667 N N . SER A 1 92 ? 15.609 -5.088 -15.712 1.00 94.94 92 SER A N 1
ATOM 668 C CA . SER A 1 92 ? 16.727 -5.061 -16.652 1.00 94.94 92 SER A CA 1
ATOM 669 C C . SER A 1 92 ? 16.217 -5.235 -18.078 1.00 94.94 92 SER A C 1
ATOM 671 O O . SER A 1 92 ? 15.206 -5.898 -18.318 1.00 94.94 92 SER A O 1
ATOM 673 N N . GLN A 1 93 ? 16.910 -4.621 -19.035 1.00 94.38 93 GLN A N 1
ATOM 674 C CA . GLN A 1 93 ? 16.624 -4.803 -20.452 1.00 94.38 93 GLN A CA 1
ATOM 675 C C . GLN A 1 93 ? 17.506 -5.920 -21.014 1.00 94.38 93 GLN A C 1
ATOM 677 O O . GLN A 1 93 ? 18.720 -5.935 -20.814 1.00 94.38 93 GLN A O 1
ATOM 682 N N . ASN A 1 94 ? 16.884 -6.866 -21.707 1.00 92.75 94 ASN A N 1
ATOM 683 C CA . ASN A 1 94 ? 17.560 -7.942 -22.414 1.00 92.75 94 ASN A CA 1
ATOM 684 C C . ASN A 1 94 ? 18.122 -7.434 -23.757 1.00 92.75 94 ASN A C 1
ATOM 686 O O . ASN A 1 94 ? 17.582 -6.481 -24.324 1.00 92.75 94 ASN A O 1
ATOM 690 N N . PRO A 1 95 ? 19.129 -8.111 -24.346 1.00 93.56 95 PRO A N 1
ATOM 691 C CA . PRO A 1 95 ? 19.688 -7.724 -25.647 1.00 93.56 95 PRO A CA 1
ATOM 692 C C . PRO A 1 95 ? 18.669 -7.677 -26.797 1.00 93.56 95 PRO A C 1
ATOM 694 O O . PRO A 1 95 ? 18.847 -6.928 -27.750 1.00 93.56 95 PRO A O 1
ATOM 697 N N . ASN A 1 96 ? 17.582 -8.451 -26.707 1.00 92.06 96 ASN A N 1
ATOM 698 C CA . ASN A 1 96 ? 16.493 -8.465 -27.690 1.00 92.06 96 ASN A CA 1
ATOM 699 C C . ASN A 1 96 ? 15.457 -7.338 -27.486 1.00 92.06 96 ASN A C 1
ATOM 701 O O . ASN A 1 96 ? 14.393 -7.376 -28.098 1.00 92.06 96 ASN A O 1
ATOM 705 N N . GLY A 1 97 ? 15.719 -6.382 -26.588 1.00 88.44 97 GLY A N 1
ATOM 706 C CA . GLY A 1 97 ? 14.831 -5.255 -26.292 1.00 88.44 97 GLY A CA 1
ATOM 707 C C . GLY A 1 97 ? 13.701 -5.554 -25.299 1.00 88.44 97 GLY A C 1
ATOM 708 O O . GLY A 1 97 ? 13.052 -4.614 -24.847 1.00 88.44 97 GLY A O 1
ATOM 709 N N . SER A 1 98 ? 13.481 -6.818 -24.911 1.00 92.56 98 SER A N 1
ATOM 710 C CA . SER A 1 98 ? 12.495 -7.193 -23.879 1.00 92.56 98 SER A CA 1
ATOM 711 C C . SER A 1 98 ? 12.967 -6.847 -22.461 1.00 92.56 98 SER A C 1
ATOM 713 O O . SER A 1 98 ? 14.158 -6.650 -22.229 1.00 92.56 98 SER A O 1
ATOM 715 N N . TYR A 1 99 ? 12.049 -6.823 -21.493 1.00 94.31 99 TYR A N 1
ATOM 716 C CA . TYR A 1 99 ? 12.366 -6.546 -20.090 1.00 94.31 99 TYR A CA 1
ATOM 717 C C . TYR A 1 99 ? 12.277 -7.800 -19.226 1.00 94.31 99 TYR A C 1
ATOM 719 O O . TYR A 1 99 ? 11.288 -8.532 -19.277 1.00 94.31 99 TYR A O 1
ATOM 727 N N . ALA A 1 100 ? 13.288 -8.015 -18.388 1.00 94.81 100 ALA A N 1
ATOM 728 C CA . ALA A 1 100 ? 13.239 -8.969 -17.292 1.00 94.81 100 ALA A CA 1
ATOM 729 C C . ALA A 1 100 ? 12.916 -8.221 -15.992 1.00 94.81 100 ALA A C 1
ATOM 731 O O . ALA A 1 100 ? 13.573 -7.238 -15.647 1.00 94.81 100 ALA A O 1
ATOM 732 N N . VAL A 1 101 ? 11.896 -8.687 -15.270 1.00 95.50 101 VAL A N 1
ATOM 733 C CA . VAL A 1 101 ? 11.465 -8.094 -13.999 1.00 95.50 101 VAL A CA 1
ATOM 734 C C . VAL A 1 101 ? 11.727 -9.082 -12.872 1.00 95.50 101 VAL A C 1
ATOM 736 O O . VAL A 1 101 ? 11.185 -10.186 -12.868 1.00 95.50 101 VAL A O 1
ATOM 739 N N . SER A 1 102 ? 12.532 -8.675 -11.892 1.00 95.88 102 SER A N 1
ATOM 740 C CA . SER A 1 102 ? 12.725 -9.432 -10.657 1.00 95.88 102 SER A CA 1
ATOM 741 C C . SER A 1 102 ? 11.821 -8.863 -9.572 1.00 95.88 102 SER A C 1
ATOM 743 O O . SER A 1 102 ? 12.007 -7.740 -9.092 1.00 95.88 102 SER A O 1
ATOM 745 N N . HIS A 1 103 ? 10.795 -9.630 -9.214 1.00 95.75 103 HIS A N 1
ATOM 746 C CA . HIS A 1 103 ? 9.803 -9.206 -8.239 1.00 95.75 103 HIS A CA 1
ATOM 747 C C . HIS A 1 103 ? 10.244 -9.475 -6.804 1.00 95.75 103 HIS A C 1
ATOM 749 O O . HIS A 1 103 ? 10.670 -10.577 -6.463 1.00 95.75 103 HIS A O 1
ATOM 755 N N . GLN A 1 104 ? 10.005 -8.496 -5.933 1.00 96.69 104 GLN A N 1
ATOM 756 C CA . GLN A 1 104 ? 10.084 -8.712 -4.490 1.00 96.69 104 GLN A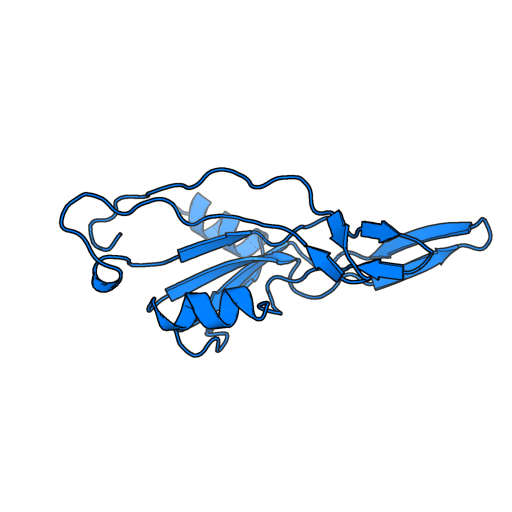 CA 1
ATOM 757 C C . GLN A 1 104 ? 8.920 -9.596 -3.993 1.00 96.69 104 GLN A C 1
ATOM 759 O O . GLN A 1 104 ? 7.870 -9.690 -4.653 1.00 96.69 104 GLN A O 1
ATOM 764 N N . PRO A 1 105 ? 9.059 -10.249 -2.825 1.00 97.19 105 PRO A N 1
ATOM 765 C CA . PRO A 1 105 ? 7.977 -11.024 -2.225 1.00 97.19 105 PRO A CA 1
ATOM 766 C C . PRO A 1 105 ? 6.713 -10.186 -2.007 1.00 97.19 105 PRO A C 1
ATOM 768 O O . PRO A 1 105 ? 6.791 -8.990 -1.738 1.00 97.19 105 PRO A O 1
ATOM 771 N N . LEU A 1 106 ? 5.539 -10.811 -2.092 1.00 98.38 106 LEU A N 1
ATOM 772 C CA . LEU A 1 106 ? 4.286 -10.179 -1.670 1.00 98.38 106 LEU A CA 1
ATOM 773 C C . LEU A 1 106 ? 4.159 -10.201 -0.145 1.00 98.38 106 LEU A C 1
ATOM 775 O O . LEU A 1 106 ? 4.652 -11.114 0.527 1.00 98.38 106 LEU A O 1
ATOM 779 N N . GLY A 1 107 ? 3.439 -9.227 0.394 1.00 98.38 107 GLY A N 1
ATOM 780 C CA . GLY A 1 107 ? 3.156 -9.134 1.814 1.00 98.38 107 GLY A CA 1
ATOM 781 C C . GLY A 1 107 ? 2.356 -7.894 2.177 1.00 98.38 107 GLY A C 1
ATOM 782 O O . GLY A 1 107 ? 1.676 -7.303 1.337 1.00 98.38 107 GLY A O 1
ATOM 783 N N . ALA A 1 108 ? 2.448 -7.523 3.447 1.00 98.62 108 ALA A N 1
ATOM 784 C CA . ALA A 1 108 ? 1.850 -6.320 3.990 1.00 98.62 108 ALA A CA 1
ATOM 785 C C . ALA A 1 108 ? 2.834 -5.606 4.915 1.00 98.62 108 ALA A C 1
ATOM 787 O O . ALA A 1 108 ? 3.631 -6.252 5.604 1.00 98.62 108 ALA A O 1
ATOM 788 N N . VAL A 1 109 ? 2.743 -4.283 4.950 1.00 98.75 109 VAL A N 1
ATOM 789 C CA . VAL A 1 109 ? 3.444 -3.448 5.922 1.00 98.75 109 VAL A CA 1
ATOM 790 C C . VAL A 1 109 ? 2.408 -2.666 6.714 1.00 98.75 109 VAL A C 1
ATOM 792 O O . VAL A 1 109 ? 1.500 -2.061 6.144 1.00 98.75 109 VAL A O 1
ATOM 795 N N . ILE A 1 110 ? 2.533 -2.722 8.035 1.00 98.69 110 ILE A N 1
ATOM 796 C CA . ILE A 1 110 ? 1.685 -2.017 8.990 1.00 98.69 110 ILE A CA 1
ATOM 797 C C . ILE A 1 110 ? 2.426 -0.758 9.426 1.00 98.69 110 ILE A C 1
ATOM 799 O O . ILE A 1 110 ? 3.583 -0.832 9.838 1.00 98.69 110 ILE A O 1
ATOM 803 N N . TYR A 1 111 ? 1.750 0.379 9.366 1.00 98.69 111 TYR A N 1
ATOM 804 C CA . TYR A 1 111 ? 2.246 1.706 9.695 1.00 98.69 111 TYR A CA 1
ATOM 805 C C . TYR A 1 111 ? 1.400 2.344 10.794 1.00 98.69 111 TYR A C 1
ATOM 807 O O . TYR A 1 111 ? 0.189 2.123 10.876 1.00 98.69 111 TYR A O 1
ATOM 815 N N . ASN A 1 112 ? 2.035 3.189 11.604 1.00 98.12 112 ASN A N 1
ATOM 816 C CA . ASN A 1 112 ? 1.326 4.098 12.503 1.00 98.12 112 ASN A CA 1
ATOM 817 C C . ASN A 1 112 ? 0.931 5.408 11.787 1.00 98.12 112 ASN A C 1
ATOM 819 O O . ASN A 1 112 ? 1.252 5.615 10.612 1.00 98.12 112 ASN A O 1
ATOM 823 N N . SER A 1 113 ? 0.273 6.319 12.507 1.00 97.31 113 SER A N 1
ATOM 824 C CA . SER A 1 113 ? -0.170 7.620 11.977 1.00 97.31 113 SER A CA 1
ATOM 825 C C . SER A 1 113 ? 0.966 8.531 11.489 1.00 97.31 113 SER A C 1
ATOM 827 O O . SER A 1 113 ? 0.762 9.370 10.614 1.00 97.31 113 SER A O 1
ATOM 829 N N . ASN A 1 114 ? 2.188 8.329 11.992 1.00 97.56 114 ASN A N 1
ATOM 830 C CA . ASN A 1 114 ? 3.394 9.043 11.562 1.00 97.56 114 ASN A CA 1
ATOM 831 C C . ASN A 1 114 ? 4.070 8.389 10.347 1.00 97.56 114 ASN A C 1
ATOM 833 O O . ASN A 1 114 ? 5.196 8.737 10.001 1.00 97.56 114 ASN A O 1
ATOM 837 N N . THR A 1 115 ? 3.398 7.432 9.699 1.00 97.44 115 THR A N 1
ATOM 838 C CA . THR A 1 115 ? 3.926 6.653 8.571 1.00 97.44 115 THR A CA 1
ATOM 839 C C . THR A 1 115 ? 5.215 5.893 8.906 1.00 97.44 115 THR A C 1
ATOM 841 O O . THR A 1 115 ? 6.019 5.587 8.028 1.00 97.44 115 THR A O 1
ATOM 844 N N . GLN A 1 116 ? 5.416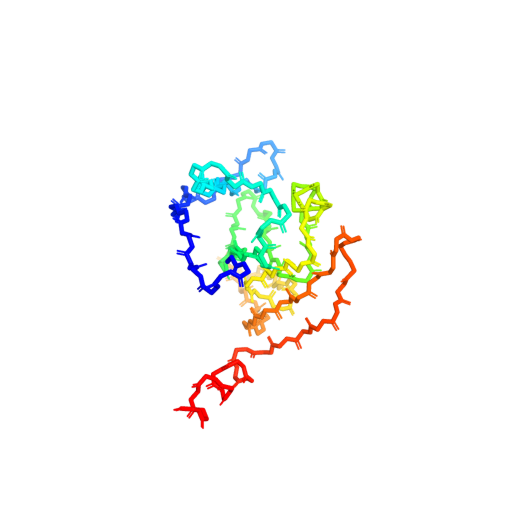 5.550 10.181 1.00 98.06 116 GLN A N 1
ATOM 845 C CA . GLN A 1 116 ? 6.540 4.716 10.591 1.00 98.06 116 GLN A CA 1
ATOM 846 C C . GLN A 1 116 ? 6.152 3.241 10.479 1.00 98.06 116 GLN A C 1
ATOM 848 O O . GLN A 1 116 ? 5.131 2.851 11.063 1.00 98.06 116 GLN A O 1
ATOM 853 N N . PRO A 1 117 ? 6.930 2.411 9.759 1.00 98.25 117 PRO A N 1
ATOM 854 C CA . PRO A 1 117 ? 6.659 0.984 9.663 1.00 98.25 117 PRO A CA 1
ATOM 855 C C . PRO A 1 117 ? 6.786 0.354 11.053 1.00 98.25 117 PRO A C 1
ATOM 857 O O . PRO A 1 117 ? 7.780 0.545 11.746 1.00 98.25 117 PRO A O 1
ATOM 860 N N . GLN A 1 118 ? 5.754 -0.368 11.469 1.00 98.44 118 GLN A N 1
ATOM 861 C CA . GLN A 1 118 ? 5.693 -1.080 12.744 1.00 98.44 118 GLN A CA 1
ATOM 862 C C . GLN A 1 118 ? 6.002 -2.562 12.545 1.00 98.44 118 GLN A C 1
ATOM 864 O O . GLN A 1 118 ? 6.756 -3.155 13.309 1.00 98.44 118 GLN A O 1
ATOM 869 N N . ILE A 1 119 ? 5.411 -3.169 11.510 1.00 98.06 119 ILE A N 1
ATOM 870 C CA . ILE A 1 119 ? 5.532 -4.601 11.225 1.00 98.06 119 ILE A CA 1
ATOM 871 C C . ILE A 1 119 ? 5.542 -4.808 9.712 1.00 98.06 119 ILE A C 1
ATOM 873 O O . ILE A 1 119 ? 4.747 -4.207 8.992 1.00 98.06 119 ILE A O 1
ATOM 877 N N . GLN A 1 120 ? 6.398 -5.711 9.240 1.00 98.50 120 GLN A N 1
ATOM 878 C CA . GLN A 1 120 ? 6.378 -6.226 7.875 1.00 98.50 120 GLN A CA 1
ATOM 879 C C . GLN A 1 120 ? 6.117 -7.734 7.901 1.00 98.50 120 GLN A C 1
ATOM 881 O O . GLN A 1 120 ? 6.843 -8.484 8.552 1.00 98.50 120 GLN A O 1
ATOM 886 N N . LEU A 1 121 ? 5.101 -8.187 7.167 1.00 98.38 121 LEU A N 1
ATOM 887 C CA . LEU A 1 121 ? 4.715 -9.595 7.085 1.00 98.38 121 LEU A CA 1
ATOM 888 C C . LEU A 1 121 ? 4.754 -10.069 5.636 1.00 98.38 121 LEU A C 1
ATOM 890 O O . LEU A 1 121 ? 4.149 -9.461 4.756 1.00 98.38 121 LEU A O 1
ATOM 894 N N . THR A 1 122 ? 5.415 -11.197 5.383 1.00 98.44 122 THR A N 1
ATOM 895 C CA . THR A 1 122 ? 5.338 -11.854 4.071 1.00 98.44 122 THR A CA 1
ATOM 896 C C . THR A 1 122 ? 3.972 -12.508 3.879 1.00 98.44 122 THR A C 1
ATOM 898 O O . THR A 1 122 ? 3.327 -12.926 4.844 1.00 98.44 122 THR A O 1
ATOM 901 N N . GLN A 1 123 ? 3.546 -12.680 2.627 1.00 97.81 123 GLN A N 1
ATOM 902 C CA . GLN A 1 123 ? 2.304 -13.382 2.290 1.00 97.81 123 GLN A CA 1
ATOM 903 C C . GLN A 1 123 ? 2.234 -14.771 2.941 1.00 97.81 123 GLN A C 1
ATOM 905 O O . GLN A 1 123 ? 1.184 -15.162 3.440 1.00 97.81 123 GLN A O 1
ATOM 910 N N . LYS A 1 124 ? 3.359 -15.496 2.995 1.00 97.06 124 LYS A N 1
ATOM 911 C CA . LYS A 1 124 ? 3.444 -16.808 3.650 1.00 97.06 124 LYS A CA 1
ATOM 912 C C . LYS A 1 124 ? 3.104 -16.727 5.141 1.00 97.06 124 LYS A C 1
ATOM 914 O O . LYS A 1 124 ? 2.386 -17.586 5.646 1.00 97.06 124 LYS A O 1
ATOM 919 N N . VAL A 1 125 ? 3.602 -15.706 5.841 1.00 97.19 125 VAL A N 1
ATOM 920 C CA . VAL A 1 125 ? 3.294 -15.484 7.263 1.00 97.19 125 VAL A CA 1
ATOM 921 C C . VAL A 1 125 ? 1.822 -15.113 7.443 1.00 97.19 125 VAL A C 1
ATOM 923 O O . VAL A 1 125 ? 1.153 -15.717 8.274 1.00 97.19 125 VAL A O 1
ATOM 926 N N . ILE A 1 126 ? 1.293 -14.206 6.618 1.00 97.19 126 ILE A N 1
ATOM 927 C CA . ILE A 1 126 ? -0.125 -13.805 6.653 1.00 97.19 126 ILE A CA 1
ATOM 928 C C . ILE A 1 126 ? -1.039 -15.017 6.436 1.00 97.19 126 ILE A C 1
ATOM 930 O O . ILE A 1 126 ? -1.962 -15.249 7.209 1.00 97.19 126 ILE A O 1
ATOM 934 N N . GLN A 1 127 ? -0.752 -15.843 5.428 1.00 96.75 127 GLN A N 1
ATOM 935 C CA . GLN A 1 127 ? -1.509 -17.067 5.163 1.00 96.75 127 GLN A CA 1
ATOM 936 C C . GLN A 1 127 ? -1.450 -18.050 6.331 1.00 96.75 127 GLN A C 1
ATOM 938 O O . GLN A 1 127 ? -2.449 -18.699 6.619 1.00 96.75 127 GLN A O 1
ATOM 943 N N . LYS A 1 128 ? -0.297 -18.166 7.000 1.00 96.69 128 LYS A N 1
ATOM 944 C CA . LYS A 1 128 ? -0.155 -19.020 8.180 1.00 96.69 128 LYS A CA 1
ATOM 945 C C . LYS A 1 128 ? -1.012 -18.511 9.340 1.00 96.69 128 LYS A C 1
ATOM 947 O O . LYS A 1 128 ? -1.680 -19.323 9.957 1.00 96.69 128 LYS A O 1
ATOM 952 N N . ILE A 1 129 ? -1.051 -17.199 9.580 1.00 94.81 129 ILE A N 1
ATOM 953 C CA . ILE A 1 129 ? -1.910 -16.585 10.607 1.00 94.81 129 ILE A CA 1
ATOM 954 C C . ILE A 1 129 ? -3.391 -16.845 10.305 1.00 94.81 129 ILE A C 1
ATOM 956 O O . ILE A 1 129 ? -4.126 -17.273 11.185 1.00 94.81 129 ILE A O 1
ATOM 960 N N . ILE A 1 130 ? -3.822 -16.626 9.059 1.00 93.81 130 ILE A N 1
ATOM 961 C CA . ILE A 1 130 ? -5.233 -16.778 8.672 1.00 93.81 130 ILE A CA 1
ATOM 962 C C . ILE A 1 130 ? -5.689 -18.240 8.750 1.00 93.81 130 ILE A C 1
ATOM 964 O O . ILE A 1 130 ? -6.795 -18.495 9.199 1.00 93.81 130 ILE A O 1
ATOM 968 N N . LYS A 1 131 ? -4.852 -19.193 8.315 1.00 92.00 131 LYS A N 1
ATOM 969 C CA . LYS A 1 131 ? -5.191 -20.629 8.256 1.00 92.00 131 LYS A CA 1
ATOM 970 C C . LYS A 1 131 ? -4.951 -21.394 9.564 1.00 92.00 131 LYS A C 1
ATOM 972 O O . LYS A 1 131 ? -5.173 -22.599 9.600 1.00 92.00 131 LYS A O 1
ATOM 977 N N . MET A 1 132 ? -4.374 -20.748 10.577 1.00 76.31 132 MET A N 1
ATOM 978 C CA . MET A 1 132 ? -4.198 -21.339 11.910 1.00 76.31 132 MET A CA 1
ATOM 979 C C . MET A 1 132 ? -5.487 -21.322 12.734 1.00 76.31 132 MET A C 1
ATOM 981 O O . MET A 1 132 ? -5.582 -22.080 13.697 1.00 76.31 132 MET A O 1
ATOM 985 N N . ASN A 1 133 ? -6.436 -20.474 12.344 1.00 51.66 133 ASN A N 1
ATOM 986 C CA . ASN A 1 133 ? -7.798 -20.428 12.864 1.00 51.66 133 ASN A CA 1
ATOM 987 C C . ASN A 1 133 ? -8.751 -21.147 11.903 1.00 51.66 133 ASN A C 1
ATOM 989 O O . ASN A 1 133 ? -9.864 -21.480 12.359 1.00 51.66 133 ASN A O 1
#

pLDDT: mean 93.97, std 5.2, range [51.66, 98.75]

Foldseek 3Di:
DLVPDDDDFDQFDDWDADPNATDGDTDDDDDPPPDDLVSDAEAEDEDDADWDADPNDIDWDALLDDDPVRLVVLLSHAKYKYWYAHDGWDWDADPVRDIDIGTHFTWMFIAGSNRDTDDTDGPVRVVCVVVVD

Radius of gyration: 16.75 Å; chains: 1; bounding box: 44×35×44 Å

Sequence (133 aa):
MKSGQVIQGGTGPMPTIINGEQVATATLPNLPAGSTNANVEATIHSHPTQVQIENNIAYPQSATLPSPTDRNTFKNYGTNIIVGRLGQSTVSQNPNGSYAVSHQPLGAVIYNSNTQPQIQLTQKVIQKIIKMN

Secondary structure (DSSP, 8-state):
-TTS----PPP-PPPEEETTEEE----PPPPPTT--GGG--EEEEE---SPEEETTEEE---TTS--HHHHHHHTT-SEEEEEEESSPPEEEE-TTS-EEEEPPPEEEEEEETT--EEEEEEHHHHHHHHHT-